Protein AF-A0A3B8JC62-F1 (afdb_monomer)

Radius of gyration: 16.53 Å; Cα contacts (8 Å, |Δi|>4): 279; chains: 1; bounding box: 45×43×46 Å

Nearest PDB structures (foldseek):
  4ufc-assembly2_B  TM=9.830E-01  e=1.120E-17  Bacteroides ovatus
  2rdy-assembly1_B  TM=9.765E-01  e=1.417E-17  Halalkalibacterium halodurans C-125
  7kmq-assembly1_B  TM=9.791E-01  e=1.120E-17  Xanthomonas citri pv. citri str. 306
  7kmq-assembly1_A  TM=9.793E-01  e=4.592E-17  Xanthomonas citri pv. citri str. 306
  7zo0-assembly1_A  TM=8.913E-01  e=4.924E-12  Akkermansia muciniphila ATCC BAA-835

pLDDT: mean 97.38, std 2.83, range [76.19, 98.88]

Solvent-accessible surface area (backbone atoms only — not comparable to full-atom values): 9397 Å² total; per-residue (Å²): 111,74,68,53,56,56,51,48,45,64,73,31,10,41,73,91,45,58,46,45,31,75,52,41,81,68,78,90,60,96,79,38,79,82,68,48,28,35,41,38,77,52,58,40,57,57,69,48,64,54,21,62,87,66,75,35,56,62,39,43,45,13,48,54,57,44,53,58,53,23,39,63,48,2,30,50,40,23,38,73,76,68,69,22,52,35,27,34,17,14,31,39,35,48,98,82,20,50,21,56,66,51,88,85,53,72,43,35,23,67,28,66,53,18,40,50,58,57,37,49,55,55,52,48,51,30,70,75,68,66,43,61,74,57,39,68,66,47,45,63,57,44,49,26,25,49,42,19,51,67,58,51,43,41,72,50,102,82,71,45,78,40,72,71,82,70,60,62,76,74,53,86,135

Secondary structure (DSSP, 8-state):
-HHHHHHHHHHH--TTSPPPBTTBT----SS-GGGG-EETTTHHHHHHTHHHHTT-GGGGHHHHHHHHHHHHHHHHHIIIII--SS----SEE-TT---SPPSS-HHHHT---HHHHHHHHHHHHHHHH--HHHHHHHHHHHHHHHHHHHHHEEE-TTS-EEESS---TT---

Sequence (173 aa):
YFQFGRYLLISCSRPGSLPANLQGIWNQDFLPPWDSKYTININTQMNYWPAENCNLAECHKPLFDHIERMREPGRRTARVMYGCKGFMAHHNTDIWGDTAPQDIYIPATYWPMGAAWLCLHLWEHYDFGRDKSFLQQAYPVMKEAAEFILDYLIEDDKGRLVTCPSVSPENTY

Mean predicted aligned error: 2.59 Å

Foldseek 3Di:
DVVVLVVLLCVQFAPPHAAQFLPSPDDDDPCDVVSSFHQQVPRSLVSCPCCQVVPNVRSCNNLVVLLVLLFVLQQVCLCPVPVFFFGWAFRTAGPNNHRAFDDDLVLGRHATCRSQSSLVSLVVSCVRVVDVVSCVVSVSNNVRSVRSQVRQWDQDPVRDTDHPPHHPHPDDD

Structure (mmCIF, N/CA/C/O backbone):
data_AF-A0A3B8JC62-F1
#
_entry.id   AF-A0A3B8JC62-F1
#
loop_
_atom_site.group_PDB
_atom_site.id
_atom_site.type_symbol
_atom_site.label_atom_id
_atom_site.label_alt_id
_atom_site.label_comp_id
_atom_site.label_asym_id
_atom_site.label_entity_id
_atom_site.label_seq_id
_atom_site.pdbx_PDB_ins_code
_atom_site.Cartn_x
_atom_site.Cartn_y
_atom_site.Cartn_z
_atom_site.occupancy
_atom_site.B_iso_or_equiv
_atom_site.auth_seq_id
_atom_site.auth_comp_id
_atom_site.auth_asym_id
_atom_site.auth_atom_id
_atom_site.pdbx_PDB_model_num
ATOM 1 N N . TYR A 1 1 ? 5.048 -2.201 26.597 1.00 89.56 1 TYR A N 1
ATOM 2 C CA . TYR A 1 1 ? 5.143 -1.743 25.195 1.00 89.56 1 TYR A CA 1
ATOM 3 C C . TYR A 1 1 ? 3.938 -2.115 24.330 1.00 89.56 1 TYR A C 1
ATOM 5 O O . TYR A 1 1 ? 3.464 -1.228 23.644 1.00 89.56 1 TYR A O 1
ATOM 13 N N . PHE A 1 2 ? 3.369 -3.330 24.394 1.00 98.12 2 PHE A N 1
ATOM 14 C CA . PHE A 1 2 ? 2.200 -3.725 23.570 1.00 98.12 2 PHE A CA 1
ATOM 15 C C . PHE A 1 2 ? 1.054 -2.690 23.511 1.00 98.12 2 PHE A C 1
ATOM 17 O O . PHE A 1 2 ? 0.662 -2.251 22.435 1.00 98.12 2 PHE A O 1
ATOM 24 N N . GLN A 1 3 ? 0.565 -2.228 24.668 1.00 98.56 3 GLN A N 1
ATOM 25 C CA . GLN A 1 3 ? -0.524 -1.240 24.723 1.00 98.56 3 GLN A CA 1
ATOM 26 C C . GLN A 1 3 ? -0.151 0.121 24.128 1.00 98.56 3 GLN A C 1
ATOM 28 O O . GLN A 1 3 ? -1.026 0.845 23.667 1.00 98.56 3 GLN A O 1
ATOM 33 N N . PHE A 1 4 ? 1.139 0.460 24.109 1.00 98.62 4 PHE A N 1
ATOM 34 C CA . PHE A 1 4 ? 1.598 1.698 23.497 1.00 98.62 4 PHE A CA 1
ATOM 35 C C . PHE A 1 4 ? 1.436 1.651 21.972 1.00 98.62 4 PHE A C 1
ATOM 37 O O . PHE A 1 4 ? 0.977 2.626 21.400 1.00 98.62 4 PHE A O 1
ATOM 44 N N . GLY A 1 5 ? 1.681 0.503 21.326 1.00 98.62 5 GLY A N 1
ATOM 45 C CA . GLY A 1 5 ? 1.401 0.329 19.893 1.00 98.62 5 GLY A CA 1
ATOM 46 C C . GLY A 1 5 ? -0.081 0.529 19.555 1.00 98.62 5 GLY A C 1
ATOM 47 O O . GLY A 1 5 ? -0.411 1.286 18.647 1.00 98.62 5 GLY A O 1
ATOM 48 N N . ARG A 1 6 ? -0.982 -0.059 20.358 1.00 98.75 6 ARG A N 1
ATOM 49 C CA . ARG A 1 6 ? -2.435 0.169 20.234 1.00 98.75 6 ARG A CA 1
ATOM 50 C C . ARG A 1 6 ? -2.789 1.647 20.406 1.00 98.75 6 ARG A C 1
ATOM 52 O O . ARG A 1 6 ? -3.509 2.204 19.586 1.00 98.75 6 ARG A O 1
ATOM 59 N N . TYR A 1 7 ? -2.258 2.284 21.450 1.00 98.81 7 TYR A N 1
ATOM 60 C CA . TYR A 1 7 ? -2.456 3.710 21.713 1.00 98.81 7 TYR A CA 1
ATOM 61 C C . TYR A 1 7 ? -1.995 4.590 20.543 1.00 98.81 7 TYR A C 1
ATOM 63 O O . TYR A 1 7 ? -2.721 5.505 20.154 1.00 98.81 7 TYR A O 1
ATOM 71 N N . LEU A 1 8 ? -0.821 4.310 19.968 1.00 98.81 8 LEU A N 1
ATOM 72 C CA . LEU A 1 8 ? -0.290 5.080 18.848 1.00 98.81 8 LEU A CA 1
ATOM 73 C C . LEU A 1 8 ? -1.196 4.955 17.626 1.00 98.81 8 LEU A C 1
ATOM 75 O O . LEU A 1 8 ? -1.616 5.987 17.115 1.00 98.81 8 LEU A O 1
ATOM 79 N N . LEU A 1 9 ? -1.585 3.737 17.228 1.00 98.81 9 LEU A N 1
ATOM 80 C CA . LEU A 1 9 ? -2.471 3.542 16.074 1.00 98.81 9 LEU A CA 1
ATOM 81 C C . LEU A 1 9 ? -3.826 4.246 16.259 1.00 98.81 9 LEU A C 1
ATOM 83 O O . LEU A 1 9 ? -4.288 4.938 15.354 1.00 98.81 9 LEU A O 1
ATOM 87 N N . ILE A 1 10 ? -4.421 4.155 17.457 1.00 98.75 10 ILE A N 1
ATOM 88 C CA . ILE A 1 10 ? -5.648 4.897 17.807 1.00 98.75 10 ILE A CA 1
ATOM 89 C C . ILE A 1 10 ? -5.445 6.411 17.655 1.00 98.75 10 ILE A C 1
ATOM 91 O O . ILE A 1 10 ? -6.375 7.125 17.285 1.00 98.75 10 ILE A O 1
ATOM 95 N N . SER A 1 11 ? -4.254 6.912 17.976 1.00 98.75 11 SER A N 1
ATOM 96 C CA . SER A 1 11 ? -3.954 8.344 17.987 1.00 98.75 11 SER A CA 1
ATOM 97 C C . SER A 1 11 ? -3.598 8.901 16.606 1.00 98.75 11 SER A C 1
ATOM 99 O O . SER A 1 11 ? -3.750 10.102 16.401 1.00 98.75 11 SER A O 1
ATOM 101 N N . CYS A 1 12 ? -3.142 8.064 15.666 1.00 98.50 12 CYS A N 1
ATOM 102 C CA . CYS A 1 12 ? -2.654 8.505 14.354 1.00 98.50 12 CYS A CA 1
ATOM 103 C C . CYS A 1 12 ? -3.428 7.965 13.138 1.00 98.50 12 CYS A C 1
ATOM 105 O O . CYS A 1 12 ? -3.131 8.385 12.025 1.00 98.50 12 CYS A O 1
ATOM 107 N N . SER A 1 13 ? -4.414 7.077 13.311 1.00 98.69 13 SER A N 1
ATOM 108 C CA . SER A 1 13 ? -5.182 6.502 12.195 1.00 98.69 13 SER A CA 1
ATOM 109 C C . SER A 1 13 ? -6.650 6.297 12.571 1.00 98.69 13 SER A C 1
ATOM 111 O O . SER A 1 13 ? -7.080 5.190 12.876 1.00 98.69 13 SER A O 1
ATOM 113 N N . ARG A 1 14 ? -7.450 7.368 12.578 1.00 98.38 14 ARG A N 1
ATOM 114 C CA . ARG A 1 14 ? -8.895 7.304 12.874 1.00 98.38 14 ARG A CA 1
ATOM 115 C C . ARG A 1 14 ? -9.709 7.450 11.589 1.00 98.38 14 ARG A C 1
ATOM 117 O O . ARG A 1 14 ? -9.258 8.134 10.679 1.00 98.38 14 ARG A O 1
ATOM 124 N N . PRO A 1 15 ? -10.923 6.875 11.497 1.00 98.50 15 PRO A N 1
ATOM 125 C CA . PRO A 1 15 ? -11.779 7.069 10.326 1.00 98.50 15 PRO A CA 1
ATOM 126 C C . PRO A 1 15 ? -11.890 8.549 9.923 1.00 98.50 15 PRO A C 1
ATOM 128 O O . PRO A 1 15 ? -12.196 9.393 10.766 1.00 98.50 15 PRO A O 1
ATOM 131 N N . GLY A 1 16 ? -11.629 8.853 8.648 1.00 96.88 16 GLY A N 1
ATOM 132 C CA . GLY A 1 16 ? -11.607 10.219 8.111 1.00 96.88 16 GLY A CA 1
ATOM 133 C C . GLY A 1 16 ? -10.261 10.953 8.210 1.00 96.88 16 GLY A C 1
ATOM 134 O O . GLY A 1 16 ? -10.151 12.056 7.678 1.00 96.88 16 GLY A O 1
ATOM 135 N N . SER A 1 17 ? -9.239 10.376 8.853 1.00 97.94 17 SER A N 1
ATOM 136 C CA . SER A 1 17 ? -7.860 10.882 8.796 1.00 97.94 17 SER A CA 1
ATOM 137 C C . SER A 1 17 ? -7.096 10.330 7.586 1.00 97.94 17 SER A C 1
ATOM 139 O O . SER A 1 17 ? -7.591 9.489 6.840 1.00 97.94 17 SER A O 1
ATOM 141 N N . LEU A 1 18 ? -5.855 10.788 7.407 1.00 98.31 18 LEU A N 1
ATOM 142 C CA . LEU A 1 18 ? -4.862 10.078 6.596 1.00 98.31 18 LEU A CA 1
ATOM 143 C C . LEU A 1 18 ? -4.344 8.841 7.351 1.00 98.31 18 LEU A C 1
ATOM 145 O O . LEU A 1 18 ? -4.484 8.795 8.581 1.00 98.31 18 LEU A O 1
ATOM 149 N N . PRO A 1 19 ? -3.757 7.850 6.654 1.00 98.69 19 PRO A N 1
ATOM 150 C CA . PRO A 1 19 ? -3.111 6.735 7.323 1.00 98.69 19 PRO A CA 1
ATOM 151 C C . PRO A 1 19 ? -1.838 7.161 8.060 1.00 98.69 19 PRO A C 1
ATOM 153 O O . PRO A 1 19 ? -1.230 8.188 7.743 1.00 98.69 19 PRO A O 1
ATOM 156 N N . ALA A 1 20 ? -1.419 6.331 9.017 1.00 98.75 20 ALA A N 1
ATOM 157 C CA . ALA A 1 20 ? -0.187 6.504 9.773 1.00 98.75 20 ALA A CA 1
ATOM 158 C C . ALA A 1 20 ? 1.029 6.414 8.838 1.00 98.75 20 ALA A C 1
ATOM 160 O O . ALA A 1 20 ? 1.253 5.381 8.198 1.00 98.75 20 ALA A O 1
ATOM 161 N N . ASN A 1 21 ? 1.814 7.488 8.765 1.00 98.69 21 ASN A N 1
ATOM 162 C CA . ASN A 1 21 ? 3.046 7.529 7.976 1.00 98.69 21 ASN A CA 1
ATOM 163 C C . ASN A 1 21 ? 4.237 6.938 8.761 1.00 98.69 21 ASN A C 1
ATOM 165 O O . ASN A 1 21 ? 4.045 6.336 9.822 1.00 98.69 21 ASN A O 1
ATOM 169 N N . LEU A 1 22 ? 5.473 7.103 8.273 1.00 98.62 22 LEU A N 1
ATOM 170 C CA . LEU A 1 22 ? 6.686 6.620 8.962 1.00 98.62 22 LEU A CA 1
ATOM 171 C C . LEU A 1 22 ? 6.834 7.104 10.418 1.00 98.62 22 LEU A C 1
ATOM 173 O O . LEU A 1 22 ? 7.516 6.458 11.211 1.00 98.62 22 LEU A O 1
ATOM 177 N N . GLN A 1 23 ? 6.200 8.219 10.784 1.00 98.69 23 GLN A N 1
ATOM 178 C CA . GLN A 1 23 ? 6.221 8.791 12.133 1.00 98.69 23 GLN A CA 1
ATOM 179 C C . GLN A 1 23 ? 4.810 8.905 12.739 1.00 98.69 23 GLN A C 1
ATOM 181 O O . GLN A 1 23 ? 4.586 9.685 13.667 1.00 98.69 23 GLN A O 1
ATOM 186 N N . GLY A 1 24 ? 3.835 8.145 12.226 1.00 98.56 24 GLY A N 1
ATOM 187 C CA . GLY A 1 24 ? 2.424 8.263 12.589 1.00 98.56 24 GLY A CA 1
ATOM 188 C C . GLY A 1 24 ? 1.828 9.591 12.122 1.00 98.56 24 GLY A C 1
ATOM 189 O O . GLY A 1 24 ? 1.296 9.674 11.020 1.00 98.56 24 GLY A O 1
ATOM 190 N N . ILE A 1 25 ? 1.905 10.603 12.990 1.00 98.44 25 ILE A N 1
ATOM 191 C CA . ILE A 1 25 ? 1.543 12.009 12.724 1.00 98.44 25 ILE A CA 1
ATOM 192 C C . ILE A 1 25 ? 2.513 13.000 13.400 1.00 98.44 25 ILE A C 1
ATOM 194 O O . ILE A 1 25 ? 2.265 14.205 13.408 1.00 98.44 25 ILE A O 1
ATOM 198 N N . TRP A 1 26 ? 3.588 12.511 14.025 1.00 98.62 26 TRP A N 1
ATOM 199 C CA . TRP A 1 26 ? 4.444 13.306 14.906 1.00 98.62 26 TRP A CA 1
ATOM 200 C C . TRP A 1 26 ? 5.776 13.613 14.229 1.00 98.62 26 TRP A C 1
ATOM 202 O O . TRP A 1 26 ? 6.707 12.813 14.269 1.00 98.62 26 TRP A O 1
ATOM 212 N N . ASN A 1 27 ? 5.870 14.796 13.630 1.00 98.31 27 ASN A N 1
ATOM 213 C CA . ASN A 1 27 ? 7.087 15.298 13.008 1.00 98.31 27 ASN A CA 1
ATOM 214 C C . ASN A 1 27 ? 7.263 16.796 13.307 1.00 98.31 27 ASN A C 1
ATOM 216 O O . ASN A 1 27 ? 6.292 17.549 13.273 1.00 98.31 27 ASN A O 1
ATOM 220 N N . GLN A 1 28 ? 8.497 17.218 13.584 1.00 98.25 28 GLN A N 1
ATOM 221 C CA . GLN A 1 28 ? 8.864 18.619 13.833 1.00 98.25 28 GLN A CA 1
ATOM 222 C C . GLN A 1 28 ? 9.722 19.226 12.712 1.00 98.25 28 GLN A C 1
ATOM 224 O O . GLN A 1 28 ? 9.915 20.440 12.679 1.00 98.25 28 GLN A O 1
ATOM 229 N N . ASP A 1 29 ? 10.244 18.394 11.809 1.00 98.19 29 ASP A N 1
ATOM 230 C CA . ASP A 1 29 ? 11.221 18.792 10.802 1.00 98.19 29 ASP A CA 1
ATOM 231 C C . ASP A 1 29 ? 10.541 19.133 9.470 1.00 98.19 29 ASP A C 1
ATOM 233 O O . ASP A 1 29 ? 9.584 18.480 9.059 1.00 98.19 29 ASP A O 1
ATOM 237 N N . PHE A 1 30 ? 11.057 20.127 8.744 1.00 96.94 30 PHE A N 1
ATOM 238 C CA . PHE A 1 30 ? 10.578 20.434 7.386 1.00 96.94 30 PHE A CA 1
ATOM 239 C C . PHE A 1 30 ? 10.993 19.378 6.355 1.00 96.94 30 PHE A C 1
ATOM 241 O O . PHE A 1 30 ? 10.283 19.164 5.378 1.00 96.94 30 PHE A O 1
ATOM 248 N N . LEU A 1 31 ? 12.146 18.742 6.577 1.00 97.00 31 LEU A N 1
ATOM 249 C CA . LEU A 1 31 ? 12.721 17.693 5.735 1.00 97.00 31 LEU A CA 1
ATOM 250 C C . LEU A 1 31 ? 12.976 16.452 6.603 1.00 97.00 31 LEU A C 1
ATOM 252 O O . LEU A 1 31 ? 14.126 16.170 6.951 1.00 97.00 31 LEU A O 1
ATOM 256 N N . PRO A 1 32 ? 11.913 15.7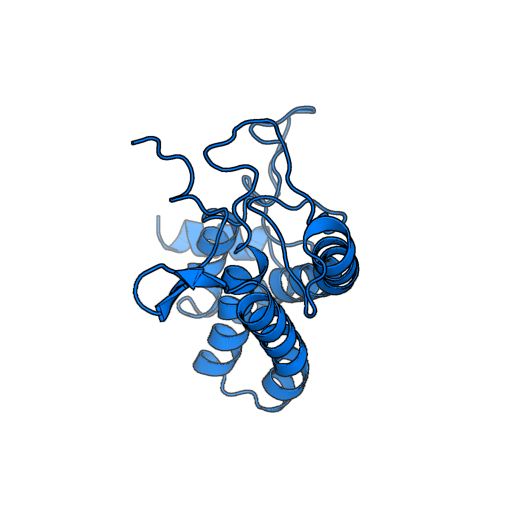65 7.048 1.00 97.50 32 PRO A N 1
ATOM 257 C CA . PRO A 1 32 ? 12.063 14.597 7.902 1.00 97.50 32 PRO A CA 1
ATOM 258 C C . PRO A 1 32 ? 12.758 13.445 7.157 1.00 97.50 32 PRO A C 1
ATOM 260 O O . PRO A 1 32 ? 12.702 13.380 5.926 1.00 97.50 32 PRO A O 1
ATOM 263 N N . PRO A 1 33 ? 13.386 12.497 7.876 1.00 96.38 33 PRO A N 1
ATOM 264 C CA . PRO A 1 33 ? 13.964 11.302 7.269 1.00 96.38 33 PRO A CA 1
ATOM 265 C C . PRO A 1 33 ? 12.952 10.564 6.381 1.00 96.38 33 PRO A C 1
ATOM 267 O O . PRO A 1 33 ? 11.826 10.294 6.809 1.00 96.38 33 PRO A O 1
ATOM 270 N N . TRP A 1 34 ? 13.357 10.262 5.142 1.00 95.69 34 TRP A N 1
ATOM 271 C CA . TRP A 1 34 ? 12.506 9.648 4.108 1.00 95.69 34 TRP A CA 1
ATOM 272 C C . TRP A 1 34 ? 11.163 10.376 3.912 1.00 95.69 34 TRP A C 1
ATOM 274 O O . TRP A 1 34 ? 10.124 9.756 3.685 1.00 95.69 34 TRP A O 1
ATOM 284 N N . ASP A 1 35 ? 11.183 11.704 4.055 1.00 96.44 35 ASP A N 1
ATOM 285 C CA . ASP A 1 35 ? 10.041 12.612 3.929 1.00 96.44 35 ASP A CA 1
ATOM 286 C C . ASP A 1 35 ? 8.853 12.296 4.856 1.00 96.44 35 ASP A C 1
ATOM 288 O O . ASP A 1 35 ? 7.764 12.839 4.668 1.00 96.44 35 ASP A O 1
ATOM 292 N N . SER A 1 36 ? 9.031 11.441 5.875 1.00 97.94 36 SER A N 1
ATOM 293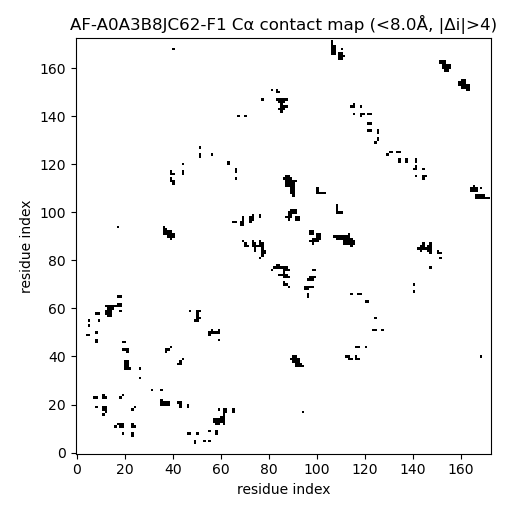 C CA . SER A 1 36 ? 7.921 10.935 6.698 1.00 97.94 36 SER A CA 1
ATOM 294 C C . SER A 1 36 ? 6.756 10.428 5.827 1.00 97.94 36 SER A C 1
ATOM 296 O O . SER A 1 36 ? 5.582 10.648 6.125 1.00 97.94 36 SER A O 1
ATOM 298 N N . LYS A 1 37 ? 7.086 9.821 4.681 1.00 96.94 37 LYS A N 1
ATOM 299 C CA . LYS A 1 37 ? 6.129 9.375 3.663 1.00 96.94 37 LYS A CA 1
ATOM 300 C C . LYS A 1 37 ? 5.509 8.025 4.025 1.00 96.94 37 LYS A C 1
ATOM 302 O O . LYS A 1 37 ? 5.573 7.563 5.167 1.00 96.94 37 LYS A O 1
ATOM 307 N N . TYR A 1 38 ? 4.867 7.405 3.043 1.00 98.56 38 TYR A N 1
ATOM 308 C CA . TYR A 1 38 ? 4.396 6.034 3.109 1.00 98.56 38 TYR A CA 1
ATOM 309 C C . TYR A 1 38 ? 5.361 5.139 2.335 1.00 98.56 38 TYR A C 1
ATOM 311 O O . TYR A 1 38 ? 5.269 5.012 1.113 1.00 98.56 38 TYR A O 1
ATOM 319 N N . THR A 1 39 ? 6.288 4.513 3.055 1.00 98.44 39 THR A N 1
ATOM 320 C CA . THR A 1 39 ? 7.153 3.478 2.487 1.00 98.44 39 THR A CA 1
ATOM 321 C C . THR A 1 39 ? 6.423 2.142 2.518 1.00 98.44 39 THR A C 1
ATOM 323 O O . THR A 1 39 ? 6.152 1.572 3.574 1.00 98.44 39 THR A O 1
ATOM 326 N N . ILE A 1 40 ? 6.058 1.666 1.333 1.00 98.56 40 ILE A N 1
ATOM 327 C CA . ILE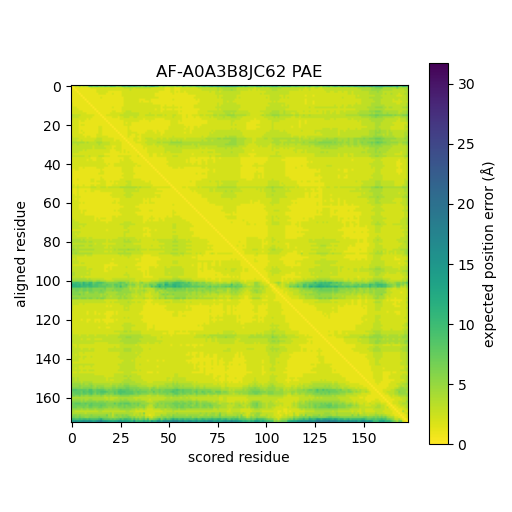 A 1 40 ? 5.109 0.572 1.100 1.00 98.56 40 ILE A CA 1
ATOM 328 C C . ILE A 1 40 ? 5.805 -0.696 0.589 1.00 98.56 40 ILE A C 1
ATOM 330 O O . ILE A 1 40 ? 5.170 -1.552 -0.022 1.00 98.56 40 ILE A O 1
ATOM 334 N N . ASN A 1 41 ? 7.104 -0.835 0.852 1.00 97.62 41 ASN A N 1
ATOM 335 C CA . ASN A 1 41 ? 7.850 -2.090 0.726 1.00 97.62 41 ASN A CA 1
ATOM 336 C C . ASN A 1 41 ? 8.063 -2.800 2.080 1.00 97.62 41 ASN A C 1
ATOM 338 O O . ASN A 1 41 ? 8.744 -3.820 2.092 1.00 97.62 41 ASN A O 1
ATOM 342 N N . ILE A 1 42 ? 7.519 -2.263 3.189 1.00 98.69 42 ILE A N 1
ATOM 343 C CA . ILE A 1 42 ? 7.382 -2.911 4.510 1.00 98.69 42 ILE A CA 1
ATOM 344 C C . ILE A 1 42 ? 6.727 -1.979 5.551 1.00 98.69 42 ILE A C 1
ATOM 346 O O . ILE A 1 42 ? 5.878 -2.418 6.328 1.00 98.69 42 ILE A O 1
ATOM 350 N N . ASN A 1 43 ? 7.133 -0.706 5.623 1.00 98.75 43 ASN A N 1
ATOM 351 C CA . ASN A 1 43 ? 6.876 0.143 6.797 1.00 98.75 43 ASN A CA 1
ATOM 352 C C . ASN A 1 43 ? 5.391 0.456 6.995 1.00 98.75 43 ASN A C 1
ATOM 354 O O . ASN A 1 43 ? 4.853 0.276 8.086 1.00 98.75 43 ASN A O 1
ATOM 358 N N . THR A 1 44 ? 4.714 0.906 5.940 1.00 98.81 44 THR A N 1
ATOM 359 C CA . THR A 1 44 ? 3.283 1.202 6.005 1.00 98.81 44 THR A CA 1
ATOM 360 C C . THR A 1 44 ? 2.480 -0.067 6.265 1.00 98.81 44 THR A C 1
ATOM 362 O O . THR A 1 44 ? 1.557 -0.016 7.064 1.00 98.81 44 THR A O 1
ATOM 365 N N . GLN A 1 45 ? 2.848 -1.219 5.699 1.00 98.81 45 GLN A N 1
ATOM 366 C CA . GLN A 1 45 ? 2.195 -2.489 6.036 1.00 98.81 45 GLN A CA 1
ATOM 367 C C . GLN A 1 45 ? 2.335 -2.798 7.531 1.00 98.81 45 GLN A C 1
ATOM 369 O O . GLN A 1 45 ? 1.349 -3.092 8.208 1.00 98.81 45 GLN A O 1
ATOM 374 N N . MET A 1 46 ? 3.551 -2.650 8.066 1.00 98.81 46 MET A N 1
ATOM 375 C CA . MET A 1 46 ? 3.854 -2.892 9.476 1.00 98.81 46 MET A CA 1
ATOM 376 C C . MET A 1 46 ? 3.046 -2.000 10.423 1.00 98.81 46 MET A C 1
ATOM 378 O O . MET A 1 46 ? 2.593 -2.484 11.462 1.00 98.81 46 MET A O 1
ATOM 382 N N . ASN A 1 47 ? 2.802 -0.736 10.055 1.00 98.88 47 ASN A N 1
ATOM 383 C CA . ASN A 1 47 ? 1.956 0.170 10.840 1.00 98.88 47 ASN A CA 1
ATOM 384 C C . ASN A 1 47 ? 0.553 -0.410 11.099 1.00 98.88 47 ASN A C 1
ATOM 386 O O . ASN A 1 47 ? -0.046 -0.117 12.136 1.00 98.88 47 ASN A O 1
ATOM 390 N N . TYR A 1 48 ? 0.042 -1.240 10.183 1.00 98.88 48 TYR A N 1
ATOM 391 C CA . TYR A 1 48 ? -1.329 -1.752 10.202 1.00 98.88 48 TYR A CA 1
ATOM 392 C C . TYR A 1 48 ? -1.473 -3.222 10.599 1.00 98.88 48 TYR A C 1
ATOM 394 O O . TYR A 1 48 ? -2.591 -3.648 10.877 1.00 98.88 48 TYR A O 1
ATOM 402 N N . TRP A 1 49 ? -0.382 -3.978 10.755 1.00 98.81 49 TRP A N 1
ATOM 403 C CA . TRP A 1 49 ? -0.435 -5.336 11.319 1.00 98.81 49 TRP A CA 1
ATOM 404 C C . TRP A 1 49 ? -1.198 -5.460 12.653 1.00 98.81 49 TRP A C 1
ATOM 406 O O . TRP A 1 49 ? -1.830 -6.496 12.862 1.00 98.81 49 TRP A O 1
ATOM 416 N N . PRO A 1 50 ? -1.185 -4.470 13.578 1.00 98.50 50 PRO A N 1
ATOM 417 C CA . PRO A 1 50 ? -1.975 -4.577 14.800 1.00 98.50 50 PRO A CA 1
ATOM 418 C C . PRO A 1 50 ? -3.462 -4.213 14.631 1.00 98.50 50 PRO A C 1
ATOM 420 O O . PRO A 1 50 ? -4.213 -4.353 15.594 1.00 98.50 50 PRO A O 1
ATOM 423 N N . ALA A 1 51 ? -3.908 -3.704 13.475 1.00 98.69 51 ALA A N 1
ATOM 424 C CA . ALA A 1 51 ? -5.254 -3.144 13.329 1.00 98.69 51 ALA A CA 1
ATOM 425 C C . ALA A 1 51 ? -6.349 -4.185 13.613 1.00 98.69 51 ALA A C 1
ATOM 427 O O . ALA A 1 51 ? -7.205 -3.967 14.469 1.00 98.69 51 ALA A O 1
ATOM 428 N N . GLU A 1 52 ? -6.289 -5.344 12.960 1.00 98.56 52 GLU A N 1
ATOM 429 C CA . GLU A 1 52 ? -7.330 -6.364 13.103 1.00 98.56 52 GLU A CA 1
ATOM 430 C C . GLU A 1 52 ? -7.155 -7.191 14.383 1.00 98.56 52 GLU A C 1
ATOM 432 O O . GLU A 1 52 ? -8.044 -7.259 15.236 1.00 98.56 52 GLU A O 1
ATOM 437 N N . ASN A 1 53 ? -5.970 -7.775 14.580 1.00 98.06 53 ASN A N 1
ATOM 438 C CA . ASN A 1 53 ? -5.714 -8.703 15.684 1.00 98.06 53 ASN A CA 1
ATOM 439 C C . ASN A 1 53 ? -5.706 -8.041 17.080 1.00 98.06 53 ASN A C 1
ATOM 441 O O . ASN A 1 53 ? -5.887 -8.738 18.080 1.00 98.06 53 ASN A O 1
ATOM 445 N N . CYS A 1 54 ? -5.539 -6.714 17.176 1.00 98.56 54 CYS A N 1
ATOM 446 C CA . CYS A 1 54 ? -5.624 -5.968 18.438 1.00 98.56 54 CYS A CA 1
ATOM 447 C C . CYS A 1 54 ? -6.969 -5.251 18.635 1.00 98.56 54 CYS A C 1
ATOM 449 O O . CYS A 1 54 ? -7.071 -4.396 19.531 1.00 98.56 54 CYS A O 1
ATOM 451 N N . ASN A 1 55 ? -7.985 -5.631 17.847 1.00 98.62 55 ASN A N 1
ATOM 452 C CA . ASN A 1 55 ? -9.360 -5.142 17.918 1.00 98.62 55 ASN A CA 1
ATOM 453 C C . ASN A 1 55 ? -9.461 -3.620 17.711 1.00 98.62 55 ASN A C 1
ATOM 455 O O . ASN A 1 55 ? -10.002 -2.908 18.558 1.00 98.62 55 ASN A O 1
ATOM 459 N N . LEU A 1 56 ? -8.862 -3.137 16.619 1.00 98.75 56 LEU A N 1
ATOM 460 C CA . LEU A 1 56 ? -8.815 -1.737 16.178 1.00 98.75 56 LEU A CA 1
ATOM 461 C C . LEU A 1 56 ? -9.170 -1.623 14.683 1.00 98.75 56 LEU A C 1
ATOM 463 O O . LEU A 1 56 ? -8.599 -0.798 13.968 1.00 98.75 56 LEU A O 1
ATOM 467 N N . ALA A 1 57 ? -10.076 -2.471 14.190 1.00 98.69 57 ALA A N 1
ATOM 468 C CA . ALA A 1 57 ? -10.416 -2.590 12.770 1.00 98.69 57 ALA A CA 1
ATOM 469 C C . ALA A 1 57 ? -10.852 -1.250 12.141 1.00 98.69 57 ALA A C 1
ATOM 471 O O . ALA A 1 57 ? -10.576 -0.963 10.977 1.00 98.69 57 ALA A O 1
ATOM 472 N N . GLU A 1 58 ? -11.486 -0.364 12.913 1.00 98.44 58 GLU A N 1
ATOM 473 C CA . GLU A 1 58 ? -11.846 0.980 12.464 1.00 98.44 58 GLU A CA 1
ATOM 474 C C . GLU A 1 58 ? -10.628 1.855 12.148 1.00 98.44 58 GLU A C 1
ATOM 476 O O . GLU A 1 58 ? -10.715 2.738 11.293 1.00 98.44 58 GLU A O 1
ATOM 481 N N . CYS A 1 59 ? -9.493 1.600 12.803 1.00 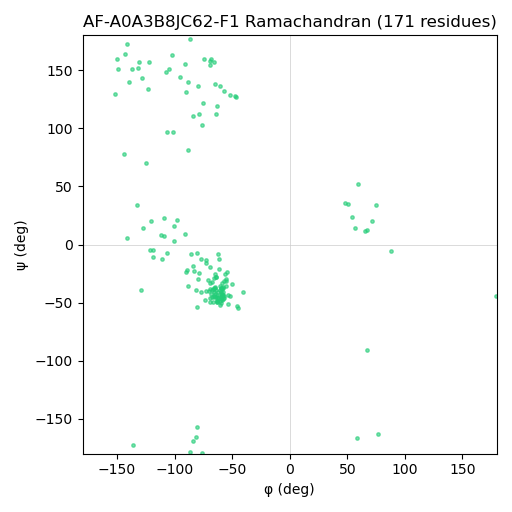98.75 59 CYS A N 1
ATOM 482 C CA . CYS A 1 59 ? -8.253 2.323 12.558 1.00 98.75 59 CYS A CA 1
ATOM 483 C C . CYS A 1 59 ? -7.609 1.928 11.229 1.00 98.75 59 CYS A C 1
ATOM 485 O O . CYS A 1 59 ? -6.724 2.640 10.775 1.00 98.75 59 CYS A O 1
ATOM 487 N N . HIS A 1 60 ? -8.050 0.841 10.588 1.00 98.69 60 HIS A N 1
ATOM 488 C CA . HIS A 1 60 ? -7.543 0.382 9.293 1.00 98.69 60 HIS A CA 1
ATOM 489 C C . HIS A 1 60 ? -8.114 1.185 8.111 1.00 98.69 60 HIS A C 1
ATOM 491 O O . HIS A 1 60 ? -7.475 1.308 7.069 1.00 98.69 60 HIS A O 1
ATOM 497 N N . LYS A 1 61 ? -9.294 1.796 8.291 1.00 98.69 61 LYS A N 1
ATOM 498 C CA . LYS A 1 61 ? -10.030 2.513 7.235 1.00 98.69 61 LYS A CA 1
ATOM 499 C C . LYS A 1 61 ? -9.219 3.591 6.500 1.00 98.69 61 LYS A C 1
ATOM 501 O O . LYS A 1 61 ? -9.278 3.597 5.274 1.00 98.69 61 LYS A O 1
ATOM 506 N N . PRO A 1 62 ? -8.416 4.439 7.178 1.00 98.88 62 PRO A N 1
ATOM 507 C CA . PRO A 1 62 ? -7.570 5.416 6.491 1.00 98.88 62 PRO A CA 1
ATOM 508 C C . PRO A 1 62 ? -6.596 4.804 5.478 1.00 98.88 62 PRO A C 1
ATOM 510 O O . PRO A 1 62 ? -6.297 5.435 4.467 1.00 98.88 62 PRO A O 1
ATOM 513 N N . LEU A 1 63 ? -6.114 3.575 5.714 1.00 98.88 63 LEU A N 1
ATOM 514 C CA . LEU A 1 63 ? -5.271 2.877 4.744 1.00 98.88 63 LEU A CA 1
ATOM 515 C C . LEU A 1 63 ? -6.076 2.495 3.500 1.00 98.88 63 LEU A C 1
ATOM 517 O O . LEU A 1 63 ? -5.594 2.689 2.390 1.00 98.88 63 LEU A O 1
ATOM 521 N N . PHE A 1 64 ? -7.304 2.000 3.664 1.00 98.81 64 PHE A N 1
ATOM 522 C CA . PHE A 1 64 ? -8.167 1.626 2.537 1.00 98.81 64 PHE A CA 1
ATOM 523 C C . PHE A 1 64 ? -8.511 2.839 1.672 1.00 98.81 64 PHE A C 1
ATOM 525 O O . PHE A 1 64 ? -8.398 2.772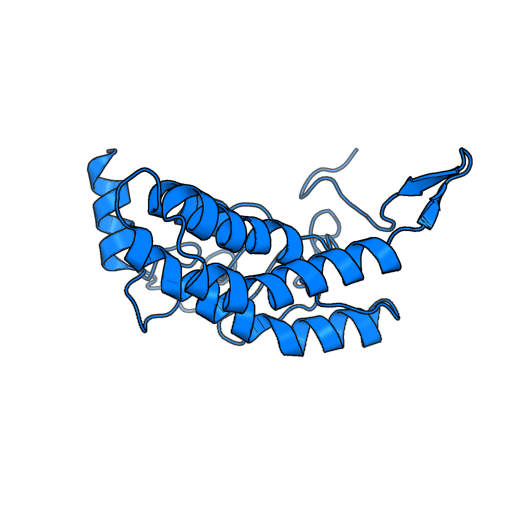 0.449 1.00 98.81 64 PHE A O 1
ATOM 532 N N . ASP A 1 65 ? -8.840 3.965 2.310 1.00 98.69 65 ASP A N 1
ATOM 533 C CA . ASP A 1 65 ? -9.096 5.233 1.622 1.00 98.69 65 ASP A CA 1
ATOM 534 C C . ASP A 1 65 ? -7.855 5.701 0.841 1.00 98.69 65 ASP A C 1
ATOM 536 O O . ASP A 1 65 ? -7.963 6.260 -0.254 1.00 98.69 65 ASP A O 1
ATOM 540 N N . HIS A 1 66 ? -6.657 5.454 1.380 1.00 98.81 66 HIS A N 1
ATOM 541 C CA . HIS A 1 66 ? -5.406 5.774 0.703 1.00 98.81 66 HIS A CA 1
ATOM 542 C C . HIS A 1 66 ? -5.098 4.834 -0.469 1.00 98.81 66 HIS A C 1
ATOM 544 O O . HIS A 1 66 ? -4.690 5.307 -1.528 1.00 98.81 66 HIS A O 1
ATOM 550 N N . ILE A 1 67 ? -5.359 3.530 -0.330 1.00 98.81 67 ILE A N 1
ATOM 551 C CA . ILE A 1 67 ? -5.246 2.564 -1.433 1.00 98.81 67 ILE A CA 1
ATOM 552 C C . ILE A 1 67 ? -6.179 2.969 -2.585 1.00 98.81 67 ILE A C 1
ATOM 554 O O . ILE A 1 67 ? -5.753 2.989 -3.739 1.00 98.81 67 ILE A O 1
ATOM 558 N N . GLU A 1 68 ? -7.424 3.361 -2.294 1.00 98.56 68 GLU A N 1
ATOM 559 C CA . GLU A 1 68 ? -8.348 3.844 -3.329 1.00 98.56 68 GLU A CA 1
ATOM 560 C C . GLU A 1 68 ? -7.864 5.165 -3.954 1.00 98.56 68 GLU A C 1
ATOM 562 O O . GLU A 1 68 ? -7.944 5.332 -5.171 1.00 98.56 68 GLU A O 1
ATOM 567 N N . ARG A 1 69 ? -7.270 6.079 -3.168 1.00 98.56 69 ARG A N 1
ATOM 568 C CA . ARG A 1 69 ? -6.633 7.305 -3.695 1.00 98.56 69 ARG A CA 1
ATOM 569 C C . ARG A 1 69 ? -5.512 6.996 -4.691 1.00 98.56 69 ARG A C 1
ATOM 571 O O . ARG A 1 69 ? -5.388 7.696 -5.693 1.00 98.56 69 ARG A O 1
ATOM 578 N N . MET A 1 70 ? -4.720 5.955 -4.437 1.00 98.69 70 MET A N 1
ATOM 579 C CA . MET A 1 70 ? -3.633 5.516 -5.321 1.00 98.69 70 MET A CA 1
ATOM 580 C C . MET A 1 70 ? -4.128 4.831 -6.599 1.00 98.69 70 MET A C 1
ATOM 582 O O . MET A 1 70 ? -3.355 4.676 -7.544 1.00 98.69 70 MET A O 1
ATOM 586 N N . ARG A 1 71 ? -5.395 4.407 -6.661 1.00 98.38 71 ARG A N 1
ATOM 587 C CA . ARG A 1 71 ? -5.890 3.526 -7.724 1.00 98.38 71 ARG A CA 1
ATOM 588 C C . ARG A 1 71 ? -5.814 4.158 -9.112 1.00 98.38 71 ARG A C 1
ATOM 590 O O . ARG A 1 71 ? -5.264 3.554 -10.029 1.00 98.38 71 ARG A O 1
ATOM 597 N N . GLU A 1 72 ? -6.308 5.384 -9.281 1.00 98.56 72 GLU A N 1
ATOM 598 C CA . GLU A 1 72 ? -6.244 6.070 -10.581 1.00 98.56 72 GLU A CA 1
ATOM 599 C C . GLU A 1 72 ? -4.810 6.476 -10.983 1.00 98.56 72 GLU A C 1
ATOM 601 O O . GLU A 1 72 ? -4.403 6.159 -12.108 1.00 98.56 72 GLU A O 1
ATOM 606 N N . PRO A 1 73 ? -3.989 7.082 -10.096 1.00 98.56 73 PRO A N 1
ATOM 607 C CA . PRO A 1 73 ? -2.563 7.270 -10.359 1.00 98.56 73 PRO A CA 1
ATOM 608 C C . PRO A 1 73 ? -1.857 5.971 -10.763 1.00 98.56 73 PRO A C 1
ATOM 610 O O . PRO A 1 73 ? -1.134 5.952 -11.757 1.00 98.56 73 PRO A O 1
ATOM 613 N N . GLY A 1 74 ? -2.124 4.868 -10.064 1.00 98.75 74 GLY A N 1
ATOM 614 C CA . GLY A 1 74 ? -1.486 3.580 -10.316 1.00 98.75 74 GLY A CA 1
ATOM 615 C C . GLY A 1 74 ? -1.901 2.922 -11.627 1.00 98.75 74 GLY A C 1
ATOM 616 O O . GLY A 1 74 ? -1.062 2.308 -12.283 1.00 98.75 74 GLY A O 1
ATOM 617 N N . ARG A 1 75 ? -3.151 3.099 -12.077 1.00 98.81 75 ARG A N 1
ATOM 618 C CA . ARG A 1 75 ? -3.574 2.709 -13.439 1.00 98.81 75 ARG A CA 1
ATOM 619 C C . ARG A 1 75 ? -2.819 3.493 -14.503 1.00 98.81 75 ARG A C 1
ATOM 621 O O . ARG A 1 75 ? -2.420 2.949 -15.536 1.00 98.81 75 ARG A O 1
ATOM 628 N N . ARG A 1 76 ? -2.615 4.794 -14.274 1.00 98.75 76 ARG A N 1
ATOM 629 C CA . ARG A 1 76 ? -1.813 5.628 -15.175 1.00 98.75 76 ARG A CA 1
ATOM 630 C C . ARG A 1 76 ? -0.362 5.154 -15.198 1.00 98.75 76 ARG A C 1
ATOM 632 O O . ARG A 1 76 ? 0.172 5.009 -16.293 1.00 98.75 76 ARG A O 1
ATOM 639 N N . THR A 1 77 ? 0.237 4.876 -14.044 1.00 98.56 77 THR A N 1
ATOM 640 C CA . THR A 1 77 ? 1.613 4.373 -13.937 1.00 98.56 77 THR A CA 1
ATOM 641 C C . THR A 1 77 ? 1.774 3.028 -14.645 1.00 98.56 77 THR A C 1
ATOM 643 O O . THR A 1 77 ? 2.645 2.917 -15.506 1.00 98.56 77 THR A O 1
ATOM 646 N N . ALA A 1 78 ? 0.884 2.058 -14.397 1.00 98.56 78 ALA A N 1
ATOM 647 C CA . ALA A 1 78 ? 0.884 0.757 -15.074 1.00 98.56 78 ALA A CA 1
ATOM 648 C C . ALA A 1 78 ? 0.878 0.901 -16.607 1.00 98.56 78 ALA A C 1
ATOM 650 O O . ALA A 1 78 ? 1.748 0.372 -17.300 1.00 98.56 78 ALA A O 1
ATOM 651 N N . ARG A 1 79 ? -0.049 1.705 -17.137 1.00 98.50 79 ARG A N 1
ATOM 652 C CA . ARG A 1 79 ? -0.189 1.929 -18.581 1.00 98.50 79 ARG A CA 1
ATOM 653 C C . ARG A 1 79 ? 0.992 2.684 -19.190 1.00 98.50 79 ARG A C 1
ATOM 655 O O . ARG A 1 79 ? 1.436 2.331 -20.275 1.00 98.50 79 ARG A O 1
ATOM 662 N N . VAL A 1 80 ? 1.453 3.757 -18.548 1.00 98.31 80 VAL A N 1
ATOM 663 C CA . VAL A 1 80 ? 2.471 4.653 -19.123 1.00 98.31 80 VAL A CA 1
ATOM 664 C C . VAL A 1 80 ? 3.869 4.048 -19.029 1.00 98.31 80 VAL A C 1
ATOM 666 O O . VAL A 1 80 ? 4.636 4.181 -19.977 1.00 98.31 80 VAL A O 1
ATOM 669 N N . MET A 1 81 ? 4.206 3.403 -17.909 1.00 97.25 81 MET A N 1
ATOM 670 C CA . MET A 1 81 ? 5.551 2.864 -17.688 1.00 97.25 81 MET A CA 1
ATOM 671 C C . MET A 1 81 ? 5.724 1.446 -18.221 1.00 97.25 81 MET A C 1
ATOM 673 O O . MET A 1 81 ? 6.800 1.119 -18.713 1.00 97.25 81 MET A O 1
ATOM 677 N N . TYR A 1 82 ? 4.681 0.619 -18.128 1.00 97.62 82 TYR A N 1
ATOM 678 C CA . TYR A 1 82 ? 4.782 -0.814 -18.413 1.00 97.62 82 TYR A CA 1
ATOM 679 C C . TYR A 1 82 ? 3.887 -1.278 -19.563 1.00 97.62 82 TYR A C 1
ATOM 681 O O . TYR A 1 82 ? 4.034 -2.401 -20.028 1.00 97.62 82 TYR A O 1
ATOM 689 N N . GLY A 1 83 ? 2.964 -0.437 -20.044 1.00 98.00 83 GLY A N 1
ATOM 690 C CA . GLY A 1 83 ? 1.961 -0.862 -21.024 1.00 98.00 83 GLY A CA 1
ATOM 691 C C . GLY A 1 83 ? 0.954 -1.874 -20.467 1.00 98.00 83 GLY A C 1
ATOM 692 O O . GLY A 1 83 ? 0.208 -2.462 -21.245 1.00 98.00 83 GLY A O 1
ATOM 693 N N . CYS A 1 84 ? 0.918 -2.059 -19.144 1.00 98.44 84 CYS A N 1
ATOM 694 C CA . CYS A 1 84 ? 0.096 -3.057 -18.468 1.00 98.44 84 CYS A CA 1
ATOM 695 C C . CYS A 1 84 ? -1.282 -2.504 -18.077 1.00 98.44 84 CYS A C 1
ATOM 697 O O . CYS A 1 84 ? -1.469 -1.301 -17.857 1.00 98.44 84 CYS A O 1
ATOM 699 N N . LYS A 1 85 ? -2.244 -3.414 -17.939 1.00 98.19 85 LYS A N 1
ATOM 700 C CA . LYS A 1 85 ? -3.548 -3.191 -17.298 1.00 98.19 85 LYS A CA 1
ATOM 701 C C . LYS A 1 85 ? -3.422 -3.167 -15.768 1.00 98.19 85 LYS A C 1
ATOM 703 O O . LYS A 1 85 ? -2.341 -3.330 -15.209 1.00 98.19 85 LYS A O 1
ATOM 708 N N . GLY A 1 86 ? -4.559 -2.988 -15.095 1.00 98.25 86 GLY A N 1
ATOM 709 C CA . GLY A 1 86 ? -4.642 -3.002 -13.637 1.00 98.25 86 GLY A CA 1
ATOM 710 C C . GLY A 1 86 ? -4.135 -1.714 -12.991 1.00 98.25 86 GLY A C 1
ATOM 711 O O . GLY A 1 86 ? -4.013 -0.679 -13.649 1.00 98.25 86 GLY A O 1
ATOM 712 N N . PHE A 1 87 ? -3.858 -1.778 -11.690 1.00 98.12 87 PHE A N 1
ATOM 713 C CA . PHE A 1 87 ? -3.250 -0.683 -10.933 1.00 98.12 87 PHE A CA 1
ATOM 714 C C . PHE A 1 87 ? -2.027 -1.190 -10.169 1.00 98.12 87 PHE A C 1
ATOM 716 O O . PHE A 1 87 ? -2.022 -2.312 -9.663 1.00 98.12 87 PHE A O 1
ATOM 723 N N . MET A 1 88 ? -0.993 -0.354 -10.088 1.00 98.50 88 MET A N 1
ATOM 724 C CA . MET A 1 88 ? 0.255 -0.692 -9.413 1.00 98.50 88 MET A CA 1
ATOM 725 C C . MET A 1 88 ? 0.847 0.512 -8.685 1.00 98.50 88 MET A C 1
ATOM 727 O O . MET A 1 88 ? 0.458 1.652 -8.932 1.00 98.50 88 MET A O 1
ATOM 731 N N . ALA A 1 89 ? 1.784 0.244 -7.781 1.00 98.56 89 ALA A N 1
ATOM 732 C CA . ALA A 1 89 ? 2.591 1.258 -7.123 1.00 98.56 89 ALA A CA 1
ATOM 733 C C . ALA A 1 89 ? 3.967 0.685 -6.791 1.00 98.56 89 ALA A C 1
ATOM 735 O O . ALA A 1 89 ? 4.101 -0.522 -6.556 1.00 98.56 89 ALA A O 1
ATOM 736 N N . HIS A 1 90 ? 4.961 1.568 -6.759 1.00 98.19 90 HIS A N 1
ATOM 737 C CA . HIS A 1 90 ? 6.331 1.221 -6.404 1.00 98.19 90 HIS A CA 1
ATOM 738 C C . HIS A 1 90 ? 6.520 1.133 -4.881 1.00 98.19 90 HIS A C 1
ATOM 740 O O . HIS A 1 90 ? 5.569 0.910 -4.138 1.00 98.19 90 HIS A O 1
ATOM 746 N N . HIS A 1 91 ? 7.751 1.283 -4.395 1.00 97.62 91 HIS A N 1
ATOM 747 C CA . HIS A 1 91 ? 8.103 1.114 -2.986 1.00 97.62 91 HIS A CA 1
ATOM 748 C C . HIS A 1 91 ? 7.709 2.292 -2.065 1.00 97.62 91 HIS A C 1
ATOM 750 O O . HIS A 1 91 ? 7.737 2.134 -0.847 1.00 97.62 91 HIS A O 1
ATOM 756 N N . ASN A 1 92 ? 7.320 3.450 -2.608 1.00 98.12 92 ASN A N 1
ATOM 757 C CA . ASN A 1 92 ? 6.910 4.639 -1.849 1.00 98.12 92 ASN A CA 1
ATOM 758 C C . ASN A 1 92 ? 5.657 5.291 -2.464 1.00 98.12 92 ASN A C 1
ATOM 760 O O . ASN A 1 92 ? 5.453 5.229 -3.675 1.00 98.12 92 ASN A O 1
ATOM 764 N N . THR A 1 93 ? 4.858 5.944 -1.619 1.00 98.44 93 THR A N 1
ATOM 765 C CA . THR A 1 93 ? 3.758 6.861 -1.975 1.00 98.44 93 THR A CA 1
ATOM 766 C C . THR A 1 93 ? 3.744 8.037 -0.988 1.00 98.44 93 THR A C 1
ATOM 768 O O . THR A 1 93 ? 4.484 8.064 0.001 1.00 98.44 93 THR A O 1
ATOM 771 N N . ASP A 1 94 ? 2.920 9.044 -1.247 1.00 97.56 94 ASP A N 1
ATOM 772 C CA . ASP A 1 94 ? 2.791 10.248 -0.431 1.00 97.56 94 ASP A CA 1
ATOM 773 C C . ASP A 1 94 ? 1.322 10.639 -0.224 1.00 97.56 94 ASP A C 1
ATOM 775 O O . ASP A 1 94 ? 0.410 9.911 -0.601 1.00 97.56 94 ASP A O 1
ATOM 779 N N . ILE A 1 95 ? 1.061 11.804 0.374 1.00 97.56 95 ILE A N 1
ATOM 780 C CA . ILE A 1 95 ? -0.305 12.296 0.611 1.00 97.56 95 ILE A CA 1
ATOM 781 C C . ILE A 1 95 ? -1.157 12.387 -0.671 1.00 97.56 95 ILE A C 1
ATOM 783 O O . ILE A 1 95 ? -2.385 12.284 -0.594 1.00 97.56 95 ILE A O 1
ATOM 787 N N . TRP A 1 96 ? -0.546 12.545 -1.844 1.00 97.69 96 TRP A N 1
ATOM 788 C CA . TRP A 1 96 ? -1.230 12.658 -3.132 1.00 97.69 96 TRP A CA 1
ATOM 789 C C . TRP A 1 96 ? -1.533 11.298 -3.764 1.00 97.69 96 TRP A C 1
ATOM 791 O O . TRP A 1 96 ? -2.293 11.242 -4.729 1.00 97.69 96 TRP A O 1
ATOM 801 N N . GLY A 1 97 ? -1.009 10.208 -3.196 1.00 98.00 97 GLY A N 1
ATOM 802 C CA . GLY A 1 97 ? -1.147 8.869 -3.757 1.00 98.00 97 GLY A CA 1
ATOM 803 C C . GLY A 1 97 ? -0.250 8.655 -4.975 1.00 98.00 97 GLY A C 1
ATOM 804 O O . GLY A 1 97 ? -0.674 7.981 -5.916 1.00 98.00 97 GLY A O 1
ATOM 805 N N . ASP A 1 98 ? 0.942 9.268 -5.004 1.00 98.12 98 ASP A N 1
ATOM 806 C CA . ASP A 1 98 ? 1.906 9.027 -6.080 1.00 98.12 98 ASP A CA 1
ATOM 807 C C . ASP A 1 98 ? 2.316 7.547 -6.127 1.00 98.12 98 ASP A C 1
ATOM 809 O O . ASP A 1 98 ? 2.563 6.897 -5.116 1.00 98.12 98 ASP A O 1
ATOM 813 N N . THR A 1 99 ? 2.366 7.004 -7.336 1.00 98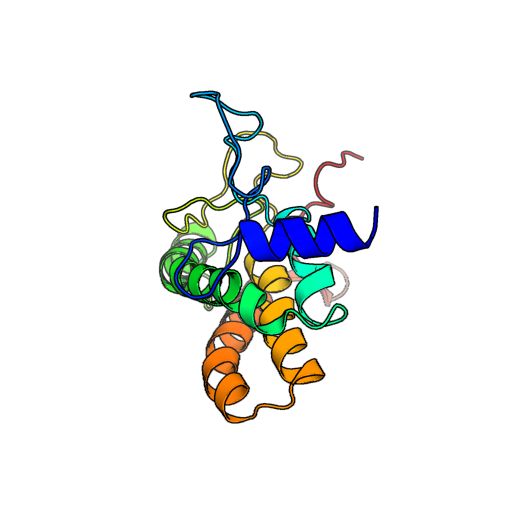.50 99 THR A N 1
ATOM 814 C CA . THR A 1 99 ? 2.651 5.590 -7.593 1.00 98.50 99 THR A CA 1
ATOM 815 C C . THR A 1 99 ? 3.871 5.393 -8.474 1.00 98.50 99 THR A C 1
ATOM 817 O O . THR A 1 99 ? 4.258 4.245 -8.684 1.00 98.50 99 THR A O 1
ATOM 820 N N . ALA A 1 100 ? 4.481 6.463 -8.993 1.00 97.06 100 ALA A N 1
ATOM 821 C CA . ALA A 1 100 ? 5.708 6.392 -9.778 1.00 97.06 100 ALA A CA 1
ATOM 822 C C . ALA A 1 100 ? 6.917 5.998 -8.902 1.00 97.06 100 ALA A C 1
ATOM 824 O O . ALA A 1 100 ? 6.876 6.186 -7.682 1.00 97.06 100 ALA A O 1
ATOM 825 N N . PRO A 1 101 ? 8.005 5.463 -9.491 1.00 94.69 101 PRO A N 1
ATOM 826 C CA . PRO A 1 101 ? 9.241 5.235 -8.755 1.00 94.69 101 PRO A CA 1
ATOM 827 C C . PRO A 1 101 ? 9.731 6.549 -8.146 1.00 94.69 101 PRO A C 1
ATOM 829 O O . PRO A 1 101 ? 9.790 7.573 -8.828 1.00 94.69 101 PRO A O 1
ATOM 832 N N . GLN A 1 102 ? 10.085 6.505 -6.869 1.00 89.69 102 GLN A N 1
ATOM 833 C CA . GLN A 1 102 ? 10.687 7.624 -6.150 1.00 89.69 102 GLN A CA 1
ATOM 834 C C . GLN A 1 102 ? 12.190 7.396 -6.019 1.00 89.69 102 GLN A C 1
ATOM 836 O O . GLN A 1 102 ? 12.636 6.263 -6.153 1.00 89.69 102 GLN A O 1
ATOM 841 N N . ASP A 1 103 ? 12.930 8.463 -5.709 1.00 88.88 103 ASP A N 1
ATOM 842 C CA . ASP A 1 103 ? 14.374 8.454 -5.444 1.00 88.88 103 ASP A CA 1
ATOM 843 C C . ASP A 1 103 ? 15.269 7.918 -6.586 1.00 88.88 103 ASP A C 1
ATOM 845 O O . ASP A 1 103 ? 14.876 7.868 -7.752 1.00 88.88 103 ASP A O 1
ATOM 849 N N . ILE A 1 104 ? 16.537 7.653 -6.258 1.00 89.00 104 ILE A N 1
ATOM 850 C CA . ILE A 1 104 ? 17.573 7.152 -7.172 1.00 89.00 104 ILE A CA 1
ATOM 851 C C . ILE A 1 104 ? 18.276 5.894 -6.625 1.00 89.00 104 ILE A C 1
ATOM 853 O O . ILE A 1 104 ? 19.344 5.512 -7.109 1.00 89.00 104 ILE A O 1
ATOM 857 N N . TYR A 1 105 ? 17.715 5.253 -5.595 1.00 92.31 105 TYR A N 1
ATOM 858 C CA . TYR A 1 105 ? 18.269 4.067 -4.951 1.00 92.31 105 TYR A CA 1
ATOM 859 C C . TYR A 1 105 ? 17.788 2.785 -5.641 1.00 92.31 105 TYR A C 1
ATOM 861 O O . TYR A 1 105 ? 16.875 2.095 -5.189 1.00 92.31 105 TYR A O 1
ATOM 869 N N . ILE A 1 106 ? 18.458 2.446 -6.745 1.00 91.69 106 ILE A N 1
ATOM 870 C CA . ILE A 1 106 ? 18.155 1.309 -7.635 1.00 91.69 106 ILE A CA 1
ATOM 871 C C . ILE A 1 106 ? 17.756 0.002 -6.913 1.00 91.69 106 ILE A C 1
ATOM 873 O O . ILE A 1 106 ? 16.800 -0.620 -7.372 1.00 91.69 106 ILE A O 1
ATOM 877 N N . PRO A 1 107 ? 18.379 -0.428 -5.794 1.00 93.56 107 PRO A N 1
ATOM 878 C CA . PRO A 1 107 ? 17.952 -1.633 -5.068 1.00 93.56 107 PRO A CA 1
ATOM 879 C C . PRO A 1 107 ? 16.525 -1.589 -4.482 1.00 93.56 107 PRO A C 1
ATOM 881 O O . PRO A 1 107 ? 16.044 -2.608 -3.994 1.00 93.56 107 PRO A O 1
ATOM 884 N N . ALA A 1 108 ? 15.838 -0.444 -4.521 1.00 93.44 108 ALA A N 1
ATOM 885 C CA . ALA A 1 108 ? 14.455 -0.268 -4.070 1.00 93.44 108 ALA A CA 1
ATOM 886 C C . ALA A 1 108 ? 13.552 0.418 -5.109 1.00 93.44 108 ALA A C 1
ATOM 888 O O . ALA A 1 108 ? 12.399 0.014 -5.274 1.00 93.44 108 ALA A O 1
ATOM 889 N N . THR A 1 109 ? 14.070 1.427 -5.825 1.00 94.00 109 THR A N 1
ATOM 890 C CA . THR A 1 109 ? 13.296 2.391 -6.629 1.00 94.00 109 THR A CA 1
ATOM 891 C C . THR A 1 109 ? 12.200 1.752 -7.482 1.00 94.00 109 THR A C 1
ATOM 893 O O . THR A 1 109 ? 11.030 2.125 -7.374 1.00 94.00 109 THR A O 1
ATOM 896 N N . TYR A 1 110 ? 12.564 0.771 -8.311 1.00 93.81 110 TYR A N 1
ATOM 897 C CA . TYR A 1 110 ? 11.684 0.197 -9.331 1.00 93.81 110 TYR A CA 1
ATOM 898 C C . TYR A 1 110 ? 10.878 -1.019 -8.858 1.00 93.81 110 TYR A C 1
ATOM 900 O O . TYR A 1 110 ? 10.240 -1.669 -9.681 1.00 93.81 110 TYR A O 1
ATOM 908 N N . TRP A 1 111 ? 10.887 -1.344 -7.560 1.00 97.38 111 TRP A N 1
ATOM 909 C CA . TRP A 1 111 ? 10.148 -2.488 -7.025 1.00 97.38 111 TRP A CA 1
ATOM 910 C C . TRP A 1 111 ? 8.624 -2.301 -7.202 1.00 97.38 111 TRP A C 1
ATOM 912 O O . TRP A 1 111 ? 8.058 -1.428 -6.544 1.00 97.38 111 TRP A O 1
ATOM 922 N N . PRO A 1 112 ? 7.930 -3.094 -8.049 1.00 97.19 112 PRO A N 1
ATOM 923 C CA . PRO A 1 112 ? 6.594 -2.747 -8.552 1.00 97.19 112 PRO A CA 1
ATOM 924 C C . PRO A 1 112 ? 5.431 -3.414 -7.793 1.00 97.19 112 PRO A C 1
ATOM 926 O O . PRO A 1 112 ? 4.337 -3.570 -8.335 1.00 97.19 112 P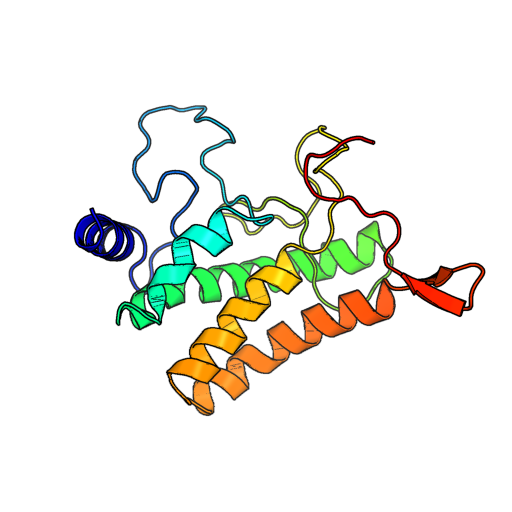RO A O 1
ATOM 929 N N . MET A 1 113 ? 5.657 -3.868 -6.558 1.00 98.12 113 MET A N 1
ATOM 930 C CA . MET A 1 113 ? 4.717 -4.739 -5.831 1.00 98.12 113 MET A CA 1
ATOM 931 C C . MET A 1 113 ? 4.046 -4.059 -4.624 1.00 98.12 113 MET A C 1
ATOM 933 O O . MET A 1 113 ? 3.329 -4.720 -3.870 1.00 98.12 113 MET A O 1
ATOM 937 N N . GLY A 1 114 ? 4.220 -2.745 -4.438 1.00 98.50 114 GLY A N 1
ATOM 938 C CA . GLY A 1 114 ? 3.711 -2.026 -3.262 1.00 98.50 114 GLY A CA 1
ATOM 939 C C . GLY A 1 114 ? 2.191 -2.043 -3.166 1.00 98.50 114 GLY A C 1
ATOM 940 O O . GLY A 1 114 ? 1.632 -2.429 -2.140 1.00 98.50 114 GLY A O 1
ATOM 941 N N . ALA A 1 115 ? 1.511 -1.727 -4.270 1.00 98.50 115 ALA A N 1
ATOM 942 C CA . ALA A 1 115 ? 0.050 -1.789 -4.360 1.00 98.50 115 ALA A CA 1
ATOM 943 C C . ALA A 1 115 ? -0.504 -3.192 -4.067 1.00 98.50 115 ALA A C 1
ATOM 945 O O . ALA A 1 115 ? -1.485 -3.335 -3.337 1.00 98.50 115 ALA A O 1
ATOM 946 N N . ALA A 1 116 ? 0.138 -4.230 -4.610 1.00 98.56 116 ALA A N 1
ATOM 947 C CA . ALA A 1 116 ? -0.282 -5.611 -4.416 1.00 98.56 116 ALA A CA 1
ATOM 948 C C . ALA A 1 116 ? -0.150 -6.049 -2.952 1.00 98.56 116 ALA A C 1
ATOM 950 O O . ALA A 1 116 ? -1.071 -6.665 -2.416 1.00 98.56 116 ALA A O 1
ATOM 951 N N . TRP A 1 117 ? 0.948 -5.684 -2.278 1.00 98.81 117 TRP A N 1
ATOM 952 C CA . TRP A 1 117 ? 1.112 -5.975 -0.853 1.00 98.81 117 TRP A CA 1
ATOM 953 C C . TRP A 1 117 ? 0.090 -5.203 -0.010 1.00 98.81 117 TRP A C 1
ATOM 955 O O . TRP A 1 117 ? -0.572 -5.791 0.842 1.00 98.81 117 TRP A O 1
ATOM 965 N N . LEU A 1 118 ? -0.131 -3.914 -0.288 1.00 98.88 118 LEU A N 1
ATOM 966 C CA . LEU A 1 118 ? -1.174 -3.139 0.391 1.00 98.88 118 LEU A CA 1
ATOM 967 C C . LEU A 1 118 ? -2.573 -3.750 0.218 1.00 98.88 118 LEU A C 1
ATOM 969 O O . LEU A 1 118 ? -3.346 -3.778 1.169 1.00 98.88 118 LEU A O 1
ATOM 973 N N . CYS A 1 119 ? -2.896 -4.303 -0.954 1.00 98.81 119 CYS A N 1
ATOM 974 C CA . CYS A 1 119 ? -4.181 -4.965 -1.189 1.00 98.81 119 CYS A CA 1
ATOM 975 C C . CYS A 1 119 ? -4.421 -6.185 -0.283 1.00 98.81 119 CYS A C 1
ATOM 977 O O . CYS A 1 119 ? -5.576 -6.542 -0.056 1.00 98.81 119 CYS A O 1
ATOM 979 N N . LEU A 1 120 ? -3.378 -6.795 0.292 1.00 98.81 120 LEU A N 1
ATOM 980 C CA . LEU A 1 120 ? -3.559 -7.859 1.283 1.00 98.81 120 LEU A CA 1
ATOM 981 C C . LEU A 1 120 ? -4.260 -7.356 2.551 1.00 98.81 120 LEU A C 1
ATOM 983 O O . LEU A 1 120 ? -4.998 -8.123 3.159 1.00 98.81 120 LEU A O 1
ATOM 987 N N . HIS A 1 121 ? -4.124 -6.073 2.900 1.00 98.88 121 HIS A N 1
ATOM 988 C CA . HIS A 1 121 ? -4.839 -5.469 4.029 1.00 98.88 121 HIS A CA 1
ATOM 989 C C . HIS A 1 121 ? -6.354 -5.382 3.791 1.00 98.88 121 HIS A C 1
ATOM 991 O O . HIS A 1 121 ? -7.141 -5.527 4.727 1.00 98.88 121 HIS A O 1
ATOM 997 N N . LEU A 1 122 ? -6.784 -5.203 2.535 1.00 98.81 122 LEU A N 1
ATOM 998 C CA . LEU A 1 122 ? -8.202 -5.275 2.170 1.00 98.81 122 LEU A CA 1
ATOM 999 C C . LEU A 1 122 ? -8.740 -6.695 2.377 1.00 98.81 122 LEU A C 1
ATOM 1001 O O . LEU A 1 122 ? -9.816 -6.882 2.942 1.00 98.81 122 LEU A O 1
ATOM 1005 N N . TRP A 1 123 ? -7.988 -7.707 1.941 1.00 98.81 123 TRP A N 1
ATOM 1006 C CA . TRP A 1 123 ? -8.364 -9.097 2.182 1.00 98.81 123 TRP A CA 1
ATOM 1007 C C . TRP A 1 123 ? -8.396 -9.422 3.679 1.00 98.81 123 TRP A C 1
ATOM 1009 O O . TRP A 1 123 ? -9.364 -10.018 4.146 1.00 98.81 123 TRP A O 1
ATOM 1019 N N . GLU A 1 124 ? -7.381 -8.996 4.430 1.00 98.62 124 GLU A N 1
ATOM 1020 C CA . GLU A 1 124 ? -7.265 -9.224 5.870 1.00 98.62 124 GLU A CA 1
ATOM 1021 C C . GLU A 1 124 ? -8.474 -8.662 6.628 1.00 98.62 124 GLU A C 1
ATOM 1023 O O . GLU A 1 124 ? -9.094 -9.381 7.408 1.00 98.62 124 GLU A O 1
ATOM 1028 N N . HIS A 1 125 ? -8.899 -7.434 6.322 1.00 98.75 125 HIS A N 1
ATOM 1029 C CA . HIS A 1 125 ? -10.091 -6.843 6.936 1.00 98.75 125 HIS A CA 1
ATOM 1030 C C . HIS A 1 125 ? -11.354 -7.685 6.714 1.00 98.75 125 HIS A C 1
ATOM 1032 O O . HIS A 1 125 ? -12.134 -7.925 7.640 1.00 98.75 125 HIS A O 1
ATOM 1038 N N . TYR A 1 126 ? -11.549 -8.191 5.490 1.00 98.75 126 TYR A N 1
ATOM 1039 C CA . TYR A 1 126 ? -12.640 -9.123 5.218 1.00 98.75 126 TYR A CA 1
ATOM 1040 C C . TYR A 1 126 ? -12.459 -10.452 5.963 1.00 98.75 126 TYR A C 1
ATOM 1042 O O . TYR A 1 126 ? -13.437 -11.007 6.459 1.00 98.75 126 TYR A O 1
ATOM 1050 N N . ASP A 1 127 ? -11.247 -10.994 6.039 1.00 98.44 127 ASP A N 1
ATOM 1051 C CA . ASP A 1 127 ? -11.003 -12.295 6.660 1.00 98.44 127 ASP A CA 1
ATOM 1052 C C . ASP A 1 127 ? -11.263 -12.274 8.176 1.00 98.44 127 ASP A C 1
ATOM 1054 O O . ASP A 1 127 ? -11.875 -13.205 8.709 1.00 98.44 127 ASP A O 1
ATOM 1058 N N . PHE A 1 128 ? -10.904 -11.175 8.846 1.00 98.56 128 PHE A N 1
ATOM 1059 C CA . PHE A 1 128 ? -11.200 -10.942 10.260 1.00 98.56 128 PHE A CA 1
ATOM 1060 C C . PHE A 1 128 ? -12.676 -10.601 10.512 1.00 98.56 128 PHE A C 1
ATOM 1062 O O . PHE A 1 128 ? -13.298 -11.185 11.401 1.00 98.56 128 PHE A O 1
ATOM 1069 N N . GLY A 1 129 ? -13.257 -9.673 9.742 1.00 97.69 129 GLY A N 1
ATOM 1070 C CA . GLY A 1 129 ? -14.607 -9.152 9.994 1.00 97.69 129 GLY A CA 1
ATOM 1071 C C . GLY A 1 129 ? -15.749 -9.927 9.327 1.00 97.69 129 GLY A C 1
ATOM 1072 O O . GLY A 1 129 ? -16.899 -9.829 9.753 1.00 97.69 129 GLY A O 1
ATOM 1073 N N . ARG A 1 130 ? -15.458 -10.689 8.267 1.00 98.06 130 ARG A N 1
ATOM 1074 C CA . ARG A 1 130 ? -16.417 -11.411 7.404 1.00 98.06 130 ARG A CA 1
ATOM 1075 C C . ARG A 1 130 ? -17.538 -10.542 6.815 1.00 98.06 130 ARG A C 1
ATOM 1077 O O . ARG A 1 130 ? -18.578 -11.064 6.405 1.00 98.06 130 ARG A O 1
ATOM 1084 N N . ASP A 1 131 ? -17.317 -9.231 6.698 1.00 98.38 131 ASP A N 1
ATOM 1085 C CA . ASP A 1 131 ? -18.264 -8.301 6.078 1.00 98.38 131 ASP A CA 1
ATOM 1086 C C . ASP A 1 131 ? -18.233 -8.426 4.546 1.00 98.38 131 ASP A C 1
ATOM 1088 O O . ASP A 1 131 ? -17.347 -7.921 3.852 1.00 98.38 131 ASP A O 1
ATOM 1092 N N . LYS A 1 132 ? -19.245 -9.101 3.998 1.00 98.38 132 LYS A N 1
ATOM 1093 C CA . LYS A 1 132 ? -19.406 -9.268 2.548 1.00 98.38 132 LYS A CA 1
ATOM 1094 C C . LYS A 1 132 ? -19.678 -7.952 1.821 1.00 98.38 132 LYS A C 1
ATOM 1096 O O . LYS A 1 132 ? -19.322 -7.844 0.650 1.00 98.38 132 LYS A O 1
ATOM 1101 N N . SER A 1 133 ? -20.295 -6.975 2.482 1.00 98.50 133 SER A N 1
ATOM 1102 C CA . SER A 1 133 ? -20.587 -5.665 1.890 1.00 98.50 133 SER A CA 1
ATOM 1103 C C . SER A 1 133 ? -19.299 -4.878 1.685 1.00 98.50 133 SER A C 1
ATOM 1105 O O . SER A 1 133 ? -19.122 -4.241 0.646 1.00 98.50 133 SER A O 1
ATOM 1107 N N . PHE A 1 134 ? -18.375 -4.965 2.646 1.00 98.50 134 PHE A N 1
ATOM 1108 C CA . PHE A 1 134 ? -17.019 -4.453 2.486 1.00 98.50 134 PHE A CA 1
ATOM 1109 C C . PHE A 1 134 ? -16.274 -5.193 1.368 1.00 98.50 134 PHE A C 1
ATOM 1111 O O . PHE A 1 134 ? -15.727 -4.551 0.473 1.00 98.50 134 PHE A O 1
ATOM 1118 N N . LEU A 1 135 ? -16.306 -6.533 1.351 1.00 98.69 135 LEU A N 1
ATOM 1119 C CA . LEU A 1 135 ? -15.612 -7.310 0.317 1.00 98.69 135 LEU A CA 1
ATOM 1120 C C . LEU A 1 135 ? -16.084 -6.953 -1.097 1.00 98.69 135 LEU A C 1
ATOM 1122 O O . LEU A 1 135 ? -15.261 -6.837 -1.998 1.00 98.69 135 LEU A O 1
ATOM 1126 N N . GLN A 1 136 ? -17.386 -6.749 -1.305 1.00 98.62 136 GLN A N 1
ATOM 1127 C CA . GLN A 1 136 ? -17.924 -6.326 -2.603 1.00 98.62 136 GLN A CA 1
ATOM 1128 C C . GLN A 1 136 ? -17.326 -4.996 -3.088 1.00 98.62 136 GLN A C 1
ATOM 1130 O O . GLN A 1 136 ? -17.133 -4.824 -4.290 1.00 98.62 136 GLN A O 1
ATOM 1135 N N . GLN A 1 137 ? -17.004 -4.084 -2.169 1.00 98.06 137 GLN A N 1
ATOM 1136 C CA . GLN A 1 137 ? -16.378 -2.795 -2.476 1.00 98.06 137 GLN A CA 1
ATOM 1137 C C . GLN A 1 137 ? -14.861 -2.918 -2.667 1.00 98.06 137 GLN A C 1
ATOM 1139 O O . GLN A 1 137 ? -14.305 -2.300 -3.569 1.00 98.06 137 GLN A O 1
ATOM 1144 N N . ALA A 1 138 ? -14.196 -3.741 -1.854 1.00 98.50 138 ALA A N 1
ATOM 1145 C CA . ALA A 1 138 ? -12.744 -3.907 -1.872 1.00 98.50 138 ALA A CA 1
ATOM 1146 C C . ALA A 1 138 ? -12.241 -4.834 -2.996 1.00 98.50 138 ALA A C 1
ATOM 1148 O O . ALA A 1 138 ? -11.132 -4.670 -3.506 1.00 98.50 138 ALA A O 1
ATOM 1149 N N . TYR A 1 139 ? -13.047 -5.815 -3.407 1.00 98.69 139 TYR A N 1
ATOM 1150 C CA . TYR A 1 139 ? -12.656 -6.825 -4.390 1.00 98.69 139 TYR A CA 1
ATOM 1151 C C . TYR A 1 139 ? -12.231 -6.252 -5.752 1.00 98.69 139 TYR A C 1
ATOM 1153 O O . TYR A 1 139 ? -11.209 -6.704 -6.266 1.00 98.69 139 TYR A O 1
ATOM 1161 N N . PRO A 1 140 ? -12.916 -5.249 -6.340 1.00 98.62 140 PRO A N 1
ATOM 1162 C CA . PRO A 1 140 ? -12.454 -4.609 -7.571 1.00 98.62 140 PRO A CA 1
ATOM 1163 C C . PRO A 1 140 ? -11.027 -4.048 -7.487 1.00 98.62 140 PRO A C 1
ATOM 1165 O O . PRO A 1 140 ? -10.291 -4.136 -8.465 1.00 98.62 140 PRO A O 1
ATOM 1168 N N . VAL A 1 141 ? -10.620 -3.520 -6.327 1.00 98.62 141 VAL A N 1
ATOM 1169 C CA . VAL A 1 141 ? -9.265 -2.988 -6.105 1.00 98.62 141 VAL A CA 1
ATOM 1170 C C . VAL A 1 141 ? -8.238 -4.121 -6.099 1.00 98.62 141 VAL A C 1
ATOM 1172 O O . VAL A 1 141 ? -7.257 -4.078 -6.839 1.00 98.62 141 VAL A O 1
ATOM 1175 N N . MET A 1 142 ? -8.503 -5.182 -5.326 1.00 98.81 142 MET A N 1
ATOM 1176 C CA . MET A 1 142 ? -7.638 -6.370 -5.276 1.00 98.81 142 MET A CA 1
ATOM 1177 C C . MET A 1 142 ? -7.522 -7.049 -6.645 1.00 98.81 142 MET A C 1
ATOM 1179 O O . MET A 1 142 ? -6.444 -7.490 -7.040 1.00 98.81 142 MET A O 1
ATOM 1183 N N . LYS A 1 143 ? -8.631 -7.110 -7.389 1.00 98.75 143 LYS A N 1
ATOM 1184 C CA . LYS A 1 143 ? -8.667 -7.656 -8.744 1.00 98.75 143 LYS A CA 1
ATOM 1185 C C . LYS A 1 143 ? -7.775 -6.852 -9.690 1.00 98.75 143 LYS A C 1
ATOM 1187 O O . LYS A 1 143 ? -7.010 -7.460 -10.424 1.00 98.75 143 LYS A O 1
ATOM 1192 N N . GLU A 1 144 ? -7.834 -5.523 -9.662 1.00 98.62 144 GLU A N 1
ATOM 1193 C CA . GLU A 1 144 ? -6.981 -4.681 -10.514 1.00 98.62 144 GLU A CA 1
ATOM 1194 C C . GLU A 1 144 ? -5.490 -4.816 -10.186 1.00 98.62 144 GLU A C 1
ATOM 1196 O O . GLU A 1 144 ? -4.666 -4.814 -11.100 1.00 98.62 144 GLU A O 1
ATOM 1201 N N . ALA A 1 145 ? -5.126 -4.978 -8.911 1.00 98.69 145 ALA A N 1
ATOM 1202 C CA . ALA A 1 145 ? -3.742 -5.277 -8.540 1.00 98.69 145 ALA A CA 1
ATOM 1203 C C . ALA A 1 145 ? -3.288 -6.641 -9.097 1.00 98.69 145 ALA A C 1
ATOM 1205 O O . ALA A 1 145 ? -2.170 -6.774 -9.593 1.00 98.69 145 ALA A O 1
ATOM 1206 N N . ALA A 1 146 ? -4.167 -7.649 -9.073 1.00 98.62 146 ALA A N 1
ATOM 1207 C CA . ALA A 1 146 ? -3.887 -8.955 -9.666 1.00 98.62 146 ALA A CA 1
ATOM 1208 C C . ALA A 1 146 ? -3.796 -8.894 -11.203 1.00 98.62 146 ALA A C 1
ATOM 1210 O O . ALA A 1 146 ? -2.928 -9.536 -11.788 1.00 98.62 146 ALA A O 1
ATOM 1211 N N . GLU A 1 147 ? -4.656 -8.105 -11.856 1.00 98.62 147 GLU A N 1
ATOM 1212 C CA . GLU A 1 147 ? -4.613 -7.868 -13.304 1.00 98.62 147 GLU A CA 1
ATOM 1213 C C . GLU A 1 147 ? -3.282 -7.247 -13.733 1.00 98.62 147 GLU A C 1
ATOM 1215 O O . GLU A 1 147 ? -2.727 -7.684 -14.737 1.00 98.62 147 GLU A O 1
ATOM 1220 N N . PHE A 1 148 ? -2.740 -6.297 -12.961 1.00 98.69 148 PHE A N 1
ATOM 1221 C CA . PHE A 1 148 ? -1.402 -5.766 -13.222 1.00 98.69 148 PHE A CA 1
ATOM 1222 C C . PHE A 1 148 ? -0.341 -6.864 -13.159 1.00 98.69 148 PHE A C 1
ATOM 1224 O O . PHE A 1 148 ? 0.439 -6.997 -14.094 1.00 98.69 148 PHE A O 1
ATOM 1231 N N . ILE A 1 149 ? -0.326 -7.676 -12.095 1.00 98.31 149 ILE A N 1
ATOM 1232 C CA . ILE A 1 149 ? 0.667 -8.751 -11.953 1.00 98.31 149 ILE A CA 1
ATOM 1233 C C . ILE A 1 149 ? 0.581 -9.712 -13.141 1.00 98.31 149 ILE A C 1
ATOM 1235 O O . ILE A 1 149 ? 1.606 -10.029 -13.732 1.00 98.31 149 ILE A O 1
ATOM 1239 N N . LEU A 1 150 ? -0.623 -10.141 -13.527 1.00 98.25 150 LEU A N 1
ATOM 1240 C CA . LEU A 1 150 ? -0.814 -11.053 -14.657 1.00 98.25 150 LEU A CA 1
ATOM 1241 C C . LEU A 1 150 ? -0.291 -10.486 -15.983 1.00 98.25 150 LEU A C 1
ATOM 1243 O O . LEU A 1 150 ? 0.251 -11.244 -16.778 1.00 98.25 150 LEU A O 1
ATOM 1247 N N . ASP A 1 151 ? -0.445 -9.181 -16.208 1.00 98.12 151 ASP A N 1
ATOM 1248 C CA . ASP A 1 151 ? -0.001 -8.499 -17.433 1.00 98.12 151 ASP A CA 1
ATOM 1249 C C . ASP A 1 151 ? 1.487 -8.094 -17.382 1.00 98.12 151 ASP A C 1
ATOM 1251 O O . ASP A 1 151 ? 2.093 -7.811 -18.411 1.00 98.12 151 ASP A O 1
ATOM 1255 N N . TYR A 1 152 ? 2.074 -8.049 -16.182 1.00 98.12 152 TYR A N 1
ATOM 1256 C CA . TYR A 1 152 ? 3.479 -7.714 -15.939 1.00 98.12 152 TYR A CA 1
ATOM 1257 C C . TYR A 1 152 ? 4.406 -8.938 -15.960 1.00 98.12 152 TYR A C 1
ATOM 1259 O O . TYR A 1 152 ? 5.611 -8.811 -16.182 1.00 98.12 152 TYR A O 1
ATOM 1267 N N . LEU A 1 153 ? 3.863 -10.128 -15.698 1.00 98.06 153 LEU A N 1
ATOM 1268 C CA . LEU A 1 153 ? 4.617 -11.376 -15.750 1.00 98.06 153 LEU A CA 1
ATOM 1269 C C . LEU A 1 153 ? 5.098 -11.670 -17.178 1.00 98.06 153 LEU A C 1
ATOM 1271 O O . LEU A 1 153 ? 4.348 -11.555 -18.145 1.00 98.06 153 LEU A O 1
ATOM 1275 N N . ILE A 1 154 ? 6.341 -12.131 -17.287 1.00 97.31 154 ILE A N 1
ATOM 1276 C CA . ILE A 1 154 ? 6.932 -12.636 -18.530 1.00 97.31 154 ILE A CA 1
ATOM 1277 C C . ILE A 1 154 ? 7.401 -14.078 -18.337 1.00 97.31 154 ILE A C 1
ATOM 1279 O O . ILE A 1 154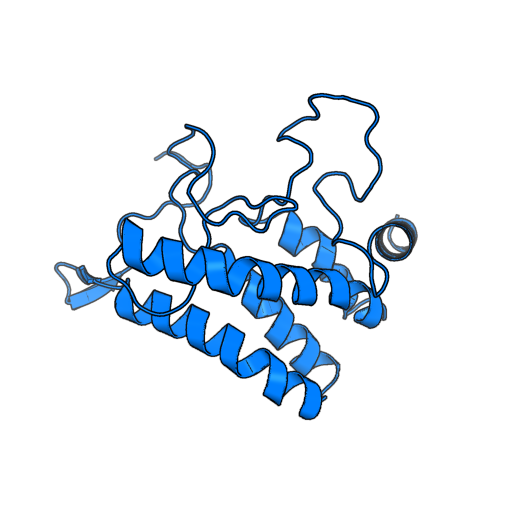 ? 7.673 -14.497 -17.213 1.00 97.31 154 ILE A O 1
ATOM 1283 N N . GLU A 1 155 ? 7.517 -14.840 -19.421 1.00 97.75 155 GLU A N 1
ATOM 1284 C CA . GLU A 1 155 ? 8.120 -16.175 -19.375 1.00 97.75 155 GLU A CA 1
ATOM 1285 C C . GLU A 1 155 ? 9.653 -16.089 -19.356 1.00 97.75 155 GLU A C 1
ATOM 1287 O O . GLU A 1 155 ? 10.254 -15.315 -20.104 1.00 97.75 155 GLU A O 1
ATOM 1292 N N . AS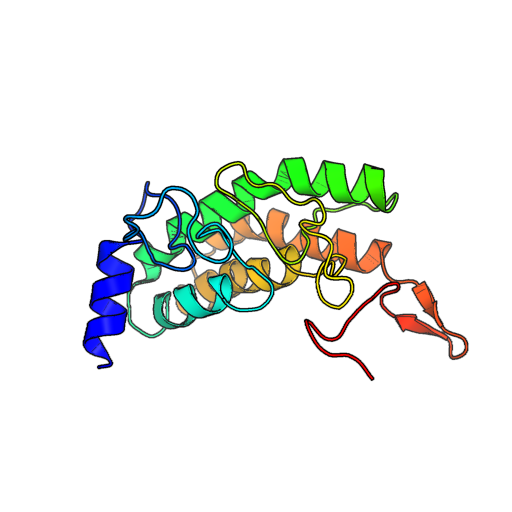P A 1 156 ? 10.290 -16.893 -18.503 1.00 96.75 156 ASP A N 1
ATOM 1293 C CA . ASP A 1 156 ? 11.739 -17.095 -18.515 1.00 96.75 156 ASP A CA 1
ATOM 1294 C C . ASP A 1 156 ? 12.179 -18.210 -19.486 1.00 96.75 156 ASP A C 1
ATOM 1296 O O . ASP A 1 156 ? 11.371 -18.850 -20.159 1.00 96.75 156 ASP A O 1
ATOM 1300 N N . ASP A 1 157 ? 13.485 -18.484 -19.535 1.00 96.56 157 ASP A N 1
ATOM 1301 C CA . ASP A 1 157 ? 14.089 -19.535 -20.369 1.00 96.56 157 ASP A CA 1
ATOM 1302 C C . ASP A 1 157 ? 13.608 -20.963 -20.041 1.00 96.56 157 ASP A C 1
ATOM 1304 O O . ASP A 1 157 ? 13.842 -21.896 -20.811 1.00 96.56 157 ASP A O 1
ATOM 1308 N N . LYS A 1 158 ? 12.921 -21.139 -18.908 1.00 96.94 158 LYS A N 1
ATOM 1309 C CA . LYS A 1 158 ? 12.350 -22.399 -18.419 1.00 96.94 158 LYS A CA 1
ATOM 1310 C C . LYS A 1 158 ? 10.820 -22.417 -18.502 1.00 96.94 158 LYS A C 1
ATOM 1312 O O . LYS A 1 158 ? 10.214 -23.362 -17.995 1.00 96.94 158 LYS A O 1
ATOM 1317 N N . GLY A 1 159 ? 10.196 -21.407 -19.114 1.00 96.44 159 GLY A N 1
ATOM 1318 C CA . GLY A 1 159 ? 8.741 -21.289 -19.245 1.00 96.44 159 GLY A CA 1
ATOM 1319 C C . GLY A 1 159 ? 8.019 -20.968 -17.931 1.00 96.44 159 GLY A C 1
ATOM 1320 O O . GLY A 1 159 ? 6.828 -21.245 -17.796 1.00 96.44 159 GLY A O 1
ATOM 1321 N N . ARG A 1 160 ? 8.723 -20.434 -16.925 1.00 97.38 160 ARG A N 1
ATOM 1322 C CA . ARG A 1 160 ? 8.118 -19.962 -15.670 1.00 97.38 160 ARG A CA 1
ATOM 1323 C C . ARG A 1 160 ? 7.709 -18.506 -15.831 1.00 97.38 160 ARG A C 1
ATOM 1325 O O . ARG A 1 160 ? 8.475 -17.713 -16.369 1.00 97.38 160 ARG A O 1
ATOM 1332 N N . LEU A 1 161 ? 6.548 -18.141 -15.292 1.00 97.75 161 LEU A N 1
ATOM 1333 C CA . LEU A 1 161 ? 6.145 -16.741 -15.196 1.00 97.75 161 LEU A CA 1
ATOM 1334 C C . LEU A 1 161 ? 6.927 -16.051 -14.074 1.00 97.75 161 LEU A C 1
ATOM 1336 O O . LEU A 1 161 ? 6.867 -16.471 -12.916 1.00 97.75 161 LEU A O 1
ATOM 1340 N N . VAL A 1 162 ? 7.658 -14.996 -14.423 1.00 97.12 162 VAL A N 1
ATOM 1341 C CA . VAL A 1 162 ? 8.517 -14.221 -13.522 1.00 97.12 162 VAL A CA 1
ATOM 1342 C C . VAL A 1 162 ? 8.255 -12.726 -13.671 1.00 97.12 162 VAL A C 1
ATOM 1344 O O . VAL A 1 162 ? 7.778 -12.262 -14.705 1.00 97.12 162 VAL A O 1
ATOM 1347 N N . THR A 1 163 ? 8.581 -11.952 -12.637 1.00 94.62 163 THR A N 1
ATOM 1348 C CA . THR A 1 163 ? 8.555 -10.487 -12.695 1.00 94.62 163 THR A CA 1
ATOM 1349 C C . THR A 1 163 ? 9.915 -9.959 -13.146 1.00 94.62 163 THR A C 1
ATOM 1351 O O . THR A 1 163 ? 10.953 -10.364 -12.619 1.00 94.62 163 THR A O 1
ATOM 1354 N N . CYS A 1 164 ? 9.930 -9.052 -14.122 1.00 91.25 164 CYS A N 1
ATOM 1355 C CA . CYS A 1 164 ? 11.161 -8.442 -14.615 1.00 91.25 164 CYS A CA 1
ATOM 1356 C C . CYS A 1 164 ? 10.893 -7.029 -15.167 1.00 91.25 164 CYS A C 1
ATOM 1358 O O . CYS A 1 164 ? 10.017 -6.882 -16.020 1.00 91.25 164 CYS A O 1
ATOM 1360 N N . PRO A 1 165 ? 11.663 -6.001 -14.757 1.00 91.19 165 PRO A N 1
ATOM 1361 C CA . PRO A 1 165 ? 12.699 -6.024 -13.718 1.00 91.19 165 PRO A CA 1
ATOM 1362 C C . PRO A 1 165 ? 12.127 -6.212 -12.298 1.00 91.19 165 PRO A C 1
ATOM 1364 O O . PRO A 1 165 ? 10.984 -5.873 -12.019 1.00 91.19 165 PRO A O 1
ATOM 1367 N N . SER A 1 166 ? 12.919 -6.756 -11.373 1.00 91.88 166 SER A N 1
ATOM 1368 C CA . SER A 1 166 ? 12.525 -6.911 -9.965 1.00 91.88 166 SER A CA 1
ATOM 1369 C C . SER A 1 166 ? 13.744 -6.845 -9.041 1.00 91.88 166 SER A C 1
ATOM 1371 O O . SER A 1 166 ? 14.869 -7.072 -9.482 1.00 91.88 166 SER A O 1
ATOM 1373 N N . VAL A 1 167 ? 13.513 -6.558 -7.760 1.00 94.62 167 VAL A N 1
ATOM 1374 C CA . VAL A 1 167 ? 14.521 -6.565 -6.687 1.00 94.62 167 VAL A CA 1
ATOM 1375 C C . VAL A 1 167 ? 14.006 -7.336 -5.483 1.00 94.62 167 VAL A C 1
ATOM 1377 O O . VAL A 1 167 ? 12.804 -7.359 -5.217 1.00 94.62 167 VAL A O 1
ATOM 1380 N N . SER A 1 168 ? 14.933 -7.907 -4.714 1.00 95.38 168 SER A N 1
ATOM 1381 C CA . SER A 1 168 ? 14.702 -8.118 -3.285 1.00 95.38 168 SER A CA 1
ATOM 1382 C C . SER A 1 168 ? 14.941 -6.768 -2.608 1.00 95.38 168 SER A C 1
ATOM 1384 O O . SER A 1 168 ? 16.091 -6.324 -2.649 1.00 95.38 168 SER A O 1
ATOM 1386 N N . PRO A 1 169 ? 13.908 -6.104 -2.049 1.00 91.88 169 PRO A N 1
ATOM 1387 C CA . PRO A 1 169 ? 14.009 -4.712 -1.625 1.00 91.88 169 PRO A CA 1
ATOM 1388 C C . PRO A 1 169 ? 15.270 -4.417 -0.812 1.00 91.88 169 PRO A C 1
ATOM 1390 O O . PRO A 1 169 ? 15.558 -5.106 0.165 1.00 91.88 169 PRO A O 1
ATOM 1393 N N . GLU A 1 170 ? 16.005 -3.396 -1.253 1.00 91.31 170 GLU A N 1
ATOM 1394 C CA . GLU A 1 170 ? 17.152 -2.791 -0.563 1.00 91.31 170 GLU A CA 1
ATOM 1395 C C . GLU A 1 170 ? 18.380 -3.699 -0.401 1.00 91.31 170 GLU A C 1
ATOM 1397 O O . GLU A 1 170 ? 19.330 -3.341 0.293 1.00 91.31 170 GLU A O 1
ATOM 1402 N N . ASN A 1 171 ? 18.410 -4.847 -1.085 1.00 91.56 171 ASN A N 1
ATOM 1403 C CA . ASN A 1 171 ? 19.571 -5.727 -1.104 1.00 91.56 171 ASN A CA 1
ATOM 1404 C C . ASN A 1 171 ? 20.313 -5.691 -2.448 1.00 91.56 171 ASN A C 1
ATOM 1406 O O . ASN A 1 171 ? 19.719 -5.549 -3.517 1.00 91.56 171 ASN A O 1
ATOM 1410 N N . THR A 1 172 ? 21.627 -5.894 -2.385 1.00 85.19 172 THR A N 1
ATOM 1411 C CA . THR A 1 172 ? 22.521 -6.042 -3.540 1.00 85.19 172 THR A CA 1
ATOM 1412 C C . THR A 1 172 ? 23.256 -7.374 -3.433 1.00 85.19 172 THR A C 1
ATOM 1414 O O . THR A 1 172 ? 23.771 -7.690 -2.360 1.00 85.19 172 THR A O 1
ATOM 1417 N N . TYR A 1 173 ? 23.310 -8.135 -4.527 1.00 76.19 173 TYR A N 1
ATOM 1418 C CA . TYR A 1 173 ? 24.038 -9.405 -4.628 1.00 76.19 173 TYR A CA 1
ATOM 1419 C C . TYR A 1 173 ? 25.270 -9.268 -5.520 1.00 76.19 173 TYR A C 1
ATOM 1421 O O . TYR A 1 173 ? 25.201 -8.468 -6.482 1.00 76.19 173 TYR A O 1
#